Protein AF-A0A0L8IW40-F1 (afdb_monomer)

Nearest PDB structures (foldseek):
  5d96-assembly2_A  TM=2.542E-01  e=3.079E+00  Mus musculus
  6z46-assembly1_W  TM=3.063E-01  e=3.907E+00  Sulfolobus acidocaldarius
  7s58-assembly1_H  TM=2.784E-01  e=9.002E+00  Homo sapiens
  6tu3-assembly1_Q  TM=1.488E-01  e=1.598E+00  Rattus norvegicus

Mean predicted aligned error: 12.39 Å

pLDDT: mean 89.02, std 11.58, range [39.91, 98.44]

Organism: NCBI:txid199198

Solvent-accessible surface area (backbone atoms only — not comparable to full-atom values): 10605 Å² total; per-residue (Å²): 130,84,81,79,78,72,80,74,79,50,72,58,71,84,69,55,57,44,77,40,51,38,77,86,76,61,52,77,42,85,40,79,45,60,60,41,67,79,64,68,37,59,55,45,83,44,76,34,92,87,67,65,25,34,26,37,38,33,46,86,56,51,57,47,75,74,43,66,60,69,96,62,76,50,74,69,53,53,51,55,75,71,53,85,84,82,86,66,94,62,50,53,81,81,34,53,39,44,49,47,49,24,54,47,62,58,61,44,48,67,48,77,44,99,87,62,30,31,27,39,42,41,76,90,43,90,74,60,40,58,76,52,72,78,26,46,59,76,55,42,30,50,50,33,58,79,43,43,72,58,45,52,50,52,23,70,77,36,47,71,45,34,77,68,71,51,89,76,83,60,83,86,86,126

Foldseek 3Di:
DDPPPDPDQADADDDQWDWAADPPPRDIDTGGCPVCVVVSHQWDWDADPPFRWIWIAGRVRDIGTDGGPDPDQDPVRVVVVPDDDDDDPCVCVVQVLLVVLCVLQLNQDWDQDPVQWIFRWDVVDVVIAGDDDTGHRVVRSVVSVVCVVQSNVVSVVCVVCSVVVHHDHDDDDD

Sequence (174 aa):
MPEEQQPKAAQWPDGETMTAHCPNCETPATVDIVNVRKWEMTWRPVDCDNCFAEFELSADGTTALMLAPAAQSSARGRELLNTTIHFDPDASKNAPYTTAVEILLGGVGRLMFPDGTEQFVDDDAEPALIYSPRLQPDALERFCEEHMDRYERFHEEHEAQLAGFERIAMDAFW

Radius of gyration: 25.79 Å; Cα contacts (8 Å, |Δi|>4): 232; chains: 1; bounding box: 67×41×57 Å

Structure (mmCIF, N/CA/C/O backbone):
data_AF-A0A0L8IW40-F1
#
_entry.id   AF-A0A0L8IW40-F1
#
loop_
_atom_site.group_PDB
_atom_site.id
_atom_site.type_symbol
_atom_site.label_atom_id
_atom_site.label_alt_id
_atom_site.label_comp_id
_atom_site.label_asym_id
_atom_site.label_entity_id
_atom_site.label_seq_id
_atom_site.pdbx_PDB_ins_code
_atom_site.Cartn_x
_atom_site.Cartn_y
_atom_site.Cartn_z
_atom_site.occupancy
_atom_site.B_iso_or_equiv
_atom_site.auth_seq_id
_atom_site.auth_comp_id
_atom_site.auth_asym_id
_atom_site.auth_atom_id
_atom_site.pdbx_PDB_model_num
ATOM 1 N N . MET A 1 1 ? -46.810 -25.965 20.028 1.00 39.91 1 MET A N 1
ATOM 2 C CA . MET A 1 1 ? -45.725 -25.238 19.338 1.00 39.91 1 MET A CA 1
ATOM 3 C C . MET A 1 1 ? -45.095 -24.340 20.389 1.00 39.91 1 MET A C 1
ATOM 5 O O . MET A 1 1 ? -45.880 -23.726 21.103 1.00 39.91 1 MET A O 1
ATOM 9 N N . PRO A 1 2 ? -43.771 -24.361 20.606 1.00 46.75 2 PRO A N 1
ATOM 10 C CA . PRO A 1 2 ? -43.156 -23.501 21.611 1.00 46.75 2 PRO A CA 1
ATOM 11 C C . PRO A 1 2 ? -43.279 -22.043 21.158 1.00 46.75 2 PRO A C 1
ATOM 13 O O . PRO A 1 2 ? -43.025 -21.749 19.993 1.00 46.75 2 PRO A O 1
ATOM 16 N N . GLU A 1 3 ? -43.712 -21.164 22.059 1.00 43.47 3 GLU A N 1
ATOM 17 C CA . GLU A 1 3 ? -43.676 -19.716 21.857 1.00 43.47 3 GLU A CA 1
ATOM 18 C C . GLU A 1 3 ? -42.216 -19.290 21.673 1.00 43.47 3 GLU A C 1
ATOM 20 O O . GLU A 1 3 ? -41.417 -19.359 22.608 1.00 43.47 3 GLU A O 1
ATOM 25 N N . GLU A 1 4 ? -41.860 -18.868 20.459 1.00 50.00 4 GLU A N 1
ATOM 26 C CA . GLU A 1 4 ? -40.659 -18.072 20.230 1.00 50.00 4 GLU A CA 1
ATOM 27 C C . GLU A 1 4 ? -40.824 -16.775 21.025 1.00 50.00 4 GLU A C 1
ATOM 29 O O . GLU A 1 4 ? -41.603 -15.889 20.670 1.00 50.00 4 GLU A O 1
ATOM 34 N N . GLN A 1 5 ? -40.135 -16.707 22.163 1.00 48.66 5 GLN A N 1
ATOM 35 C CA . GLN A 1 5 ? -40.033 -15.502 22.970 1.00 48.66 5 GLN A CA 1
ATOM 36 C C . GLN A 1 5 ? -39.369 -14.432 22.106 1.00 48.66 5 GLN A C 1
ATOM 38 O O . GLN A 1 5 ? -38.163 -14.475 21.869 1.00 48.66 5 GLN A O 1
ATOM 43 N N . GLN A 1 6 ? -40.171 -13.491 21.605 1.00 49.06 6 GLN A N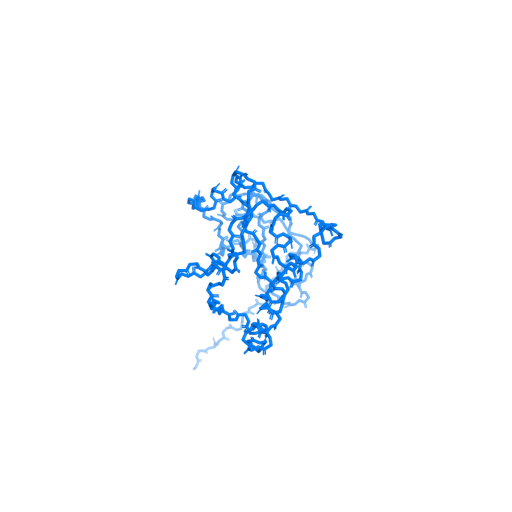 1
ATOM 44 C CA . GLN A 1 6 ? -39.660 -12.290 20.956 1.00 49.06 6 GLN A CA 1
ATOM 45 C C . GLN A 1 6 ? -38.649 -11.628 21.904 1.00 49.06 6 GLN A C 1
ATOM 47 O O . GLN A 1 6 ? -38.978 -11.430 23.081 1.00 49.06 6 GLN A O 1
ATOM 52 N N . PRO A 1 7 ? -37.424 -11.312 21.444 1.00 54.50 7 PRO A N 1
ATOM 53 C CA . PRO A 1 7 ? -36.432 -10.680 22.295 1.00 54.50 7 PRO A CA 1
ATOM 54 C C . PRO A 1 7 ? -37.000 -9.349 22.782 1.00 54.50 7 PRO A C 1
ATOM 56 O O . PRO A 1 7 ? -37.351 -8.467 22.001 1.00 54.50 7 PRO A O 1
ATOM 59 N N . LYS A 1 8 ? -37.157 -9.241 24.101 1.00 58.19 8 LYS A N 1
ATOM 60 C CA . LYS A 1 8 ? -37.611 -8.025 24.769 1.00 58.19 8 LYS A CA 1
ATOM 61 C C . LYS A 1 8 ? -36.664 -6.894 24.364 1.00 58.19 8 LYS A C 1
ATOM 63 O O . LYS A 1 8 ? -35.456 -7.041 24.534 1.00 58.19 8 LYS A O 1
ATOM 68 N N . ALA A 1 9 ? -37.206 -5.800 23.825 1.00 65.38 9 ALA A N 1
ATOM 69 C CA . ALA A 1 9 ? -36.417 -4.634 23.435 1.00 65.38 9 ALA A CA 1
ATOM 70 C C . ALA A 1 9 ? -35.472 -4.231 24.579 1.00 65.38 9 ALA A C 1
ATOM 72 O O . ALA A 1 9 ? -35.904 -4.101 25.731 1.00 65.38 9 ALA A O 1
ATOM 73 N N . ALA A 1 10 ? -34.183 -4.091 24.271 1.00 76.62 10 ALA A N 1
ATOM 74 C CA . ALA A 1 10 ? -33.175 -3.779 25.271 1.00 76.62 10 ALA A CA 1
ATOM 75 C C . ALA A 1 10 ? -33.402 -2.363 25.824 1.00 76.62 10 ALA A C 1
ATOM 77 O O . ALA A 1 10 ? -33.502 -1.391 25.073 1.00 76.62 10 ALA A O 1
ATOM 78 N N . GLN A 1 11 ? -33.500 -2.241 27.148 1.00 87.06 11 GLN A N 1
ATOM 79 C CA . GLN A 1 11 ? -33.668 -0.955 27.825 1.00 87.06 11 GLN A CA 1
ATOM 80 C C . GLN A 1 11 ? -32.302 -0.329 28.092 1.00 87.06 11 GLN A C 1
ATOM 82 O O . GLN A 1 11 ? -31.725 -0.512 29.160 1.00 87.06 11 GLN A O 1
ATOM 87 N N . TRP A 1 12 ? -31.786 0.404 27.107 1.00 91.62 12 TRP A N 1
ATOM 88 C CA . TRP A 1 12 ? -30.578 1.210 27.279 1.00 91.62 12 TRP A CA 1
ATOM 89 C C . TRP A 1 12 ? -30.799 2.318 28.318 1.00 91.62 12 TRP A C 1
ATOM 91 O O . TRP A 1 12 ? -31.872 2.930 28.305 1.00 91.62 12 TRP A O 1
ATOM 101 N N . PRO A 1 13 ? -29.805 2.610 29.181 1.00 90.56 13 PRO A N 1
ATOM 102 C CA . PRO A 1 13 ? -29.916 3.661 30.195 1.00 90.56 13 PRO A CA 1
ATOM 103 C C . PRO A 1 13 ? -30.151 5.011 29.529 1.00 90.56 13 PRO A C 1
ATOM 105 O O . PRO A 1 13 ? -29.700 5.180 28.405 1.00 90.56 13 PRO A O 1
ATOM 108 N N . ASP A 1 14 ? -30.816 5.957 30.196 1.00 87.12 14 ASP A N 1
ATOM 109 C CA . ASP A 1 14 ? -31.028 7.322 29.690 1.00 87.12 14 ASP A CA 1
ATOM 110 C C . ASP A 1 14 ? -29.702 8.088 29.490 1.00 87.12 14 ASP A C 1
ATOM 112 O O . ASP A 1 14 ? -28.704 7.812 30.151 1.00 87.12 14 ASP A O 1
ATOM 116 N N . GLY A 1 15 ? -29.696 9.082 28.592 1.00 89.44 15 GLY A N 1
ATOM 117 C CA . GLY A 1 15 ? -28.514 9.899 28.267 1.00 89.44 15 GLY A CA 1
ATOM 118 C C . GLY A 1 15 ? -27.943 9.653 26.867 1.00 89.44 15 GLY A C 1
ATOM 119 O O . GLY A 1 15 ? -28.540 8.938 26.062 1.00 89.44 15 GLY A O 1
ATOM 120 N N . GLU A 1 16 ? -26.815 10.289 26.556 1.00 93.62 16 GLU A N 1
ATOM 121 C CA . GLU A 1 16 ? -26.134 10.159 25.256 1.00 93.62 16 GLU A CA 1
ATOM 122 C C . GLU A 1 16 ? -24.990 9.147 25.291 1.00 93.62 16 GLU A C 1
ATOM 124 O O . GLU A 1 16 ? -24.629 8.614 24.246 1.00 93.62 16 GLU A O 1
ATOM 129 N N . THR A 1 17 ? -24.458 8.839 26.477 1.00 95.25 17 THR A N 1
ATOM 130 C CA . THR A 1 17 ? -23.279 7.988 26.656 1.00 95.25 17 THR A CA 1
ATOM 131 C C . THR A 1 17 ? -23.452 6.976 27.789 1.00 95.25 17 THR A C 1
ATOM 133 O O . THR A 1 17 ? -24.287 7.141 28.678 1.00 95.25 17 THR A O 1
ATOM 136 N N . MET A 1 18 ? -22.641 5.919 27.753 1.00 94.12 18 MET A N 1
ATOM 137 C CA . MET A 1 18 ? -22.510 4.897 28.790 1.00 94.12 18 MET A CA 1
ATOM 138 C C . MET A 1 18 ? -21.034 4.534 28.966 1.00 94.12 18 MET A C 1
ATOM 140 O O . MET A 1 18 ? -20.291 4.468 27.990 1.00 94.12 18 MET A O 1
ATOM 144 N N . THR A 1 19 ? -20.592 4.282 30.196 1.00 95.12 19 THR A N 1
ATOM 145 C CA . THR A 1 19 ? -19.251 3.734 30.440 1.00 95.12 19 THR A CA 1
ATOM 146 C C . THR A 1 19 ? -19.259 2.222 30.231 1.00 95.12 19 THR A C 1
ATOM 148 O O . THR A 1 19 ? -20.090 1.526 30.811 1.00 95.12 19 THR A O 1
ATOM 151 N N . ALA A 1 20 ? -18.305 1.717 29.455 1.00 95.25 20 ALA A N 1
ATOM 152 C CA . ALA A 1 20 ? -18.049 0.292 29.275 1.00 95.25 20 ALA A CA 1
ATOM 153 C C . ALA A 1 20 ? -16.599 -0.035 29.638 1.00 95.25 20 ALA A C 1
ATOM 155 O O . ALA A 1 20 ? -15.714 0.800 29.467 1.00 95.25 20 ALA A O 1
ATOM 156 N N . HIS A 1 21 ? -16.339 -1.252 30.109 1.00 96.38 21 HIS A N 1
ATOM 157 C CA . HIS A 1 21 ? -14.977 -1.736 30.331 1.00 96.38 21 HIS A CA 1
ATOM 158 C C . HIS A 1 21 ? -14.584 -2.709 29.228 1.00 96.38 21 HIS A C 1
ATOM 160 O O . HIS A 1 21 ? -15.304 -3.673 28.956 1.00 96.38 21 HIS A O 1
ATOM 166 N N . CYS A 1 22 ? -13.427 -2.463 28.609 1.00 95.69 22 CYS A N 1
ATOM 167 C CA . CYS A 1 22 ? -12.884 -3.368 27.609 1.00 95.69 22 CYS A CA 1
ATOM 168 C C . CYS A 1 22 ? -12.670 -4.764 28.228 1.00 95.69 22 CYS A C 1
ATOM 170 O O . CYS A 1 22 ? -11.906 -4.877 29.188 1.00 95.69 22 CYS A O 1
ATOM 172 N N . PRO A 1 23 ? -13.259 -5.836 27.672 1.00 95.94 23 PRO A N 1
ATOM 173 C CA . PRO A 1 23 ? -13.105 -7.186 28.216 1.00 95.94 23 PRO A CA 1
ATOM 174 C C . PRO A 1 23 ? -11.683 -7.755 28.046 1.00 95.94 23 PRO A C 1
ATOM 176 O O . PRO A 1 23 ? -11.370 -8.785 28.633 1.00 95.94 23 PRO A O 1
ATOM 179 N N . ASN A 1 24 ? -10.820 -7.100 27.257 1.00 94.12 24 ASN A N 1
ATOM 180 C CA . ASN A 1 24 ? -9.429 -7.509 27.041 1.00 94.12 24 ASN A CA 1
ATOM 181 C C . ASN A 1 24 ? -8.431 -6.827 27.996 1.00 94.12 24 ASN A C 1
ATOM 183 O O . ASN A 1 24 ? -7.520 -7.476 28.497 1.00 94.12 24 ASN A O 1
ATOM 187 N N . CYS A 1 25 ? -8.569 -5.517 28.234 1.00 93.50 25 CYS A N 1
ATOM 188 C CA . CYS A 1 25 ? -7.583 -4.739 29.004 1.00 93.50 25 CYS A CA 1
ATOM 189 C C . CYS A 1 25 ? -8.176 -3.923 30.160 1.00 93.50 25 CYS A C 1
ATOM 191 O O . CYS A 1 25 ? -7.473 -3.103 30.746 1.00 93.50 25 CYS A O 1
ATOM 193 N N . GLU A 1 26 ? -9.473 -4.086 30.436 1.00 95.06 26 GLU A N 1
ATOM 194 C CA . GLU A 1 26 ? -10.233 -3.430 31.513 1.00 95.06 26 GLU A CA 1
ATOM 195 C C . GLU A 1 26 ? -10.301 -1.896 31.444 1.00 95.06 26 GLU A C 1
ATOM 197 O O . GLU A 1 26 ? -10.962 -1.261 32.273 1.00 95.06 26 GLU A O 1
ATOM 202 N N . THR A 1 27 ? -9.676 -1.285 30.433 1.00 95.50 27 THR A N 1
ATOM 203 C CA . THR A 1 27 ? -9.676 0.167 30.252 1.00 95.50 27 THR A CA 1
ATOM 204 C C . THR A 1 27 ? -11.117 0.659 30.076 1.00 95.50 27 THR A C 1
ATOM 206 O O . THR A 1 27 ? -11.839 0.115 29.230 1.00 95.50 27 THR A O 1
ATOM 209 N N . PRO A 1 28 ? -11.560 1.654 30.869 1.00 95.62 28 PRO A N 1
ATOM 210 C CA . PRO A 1 28 ? -12.884 2.235 30.718 1.00 95.62 28 PRO A CA 1
ATOM 211 C C . PRO A 1 28 ? -12.955 3.063 29.432 1.00 95.62 28 PRO A C 1
ATOM 213 O O . PRO A 1 28 ? -12.060 3.857 29.146 1.00 95.62 28 PRO A O 1
ATOM 216 N N . ALA A 1 29 ? -14.044 2.909 28.690 1.00 92.19 29 ALA A N 1
ATOM 217 C CA . ALA A 1 29 ? -14.366 3.680 27.498 1.00 92.19 29 ALA A CA 1
ATOM 218 C C . ALA A 1 29 ? -15.720 4.373 27.683 1.00 92.19 29 ALA A C 1
ATOM 220 O O . ALA A 1 29 ? -16.672 3.780 28.198 1.00 92.19 29 ALA A O 1
ATOM 221 N N . THR A 1 30 ? -15.812 5.630 27.252 1.00 95.12 30 THR A N 1
ATOM 222 C CA . THR A 1 30 ? -17.088 6.349 27.153 1.00 95.12 30 THR A CA 1
ATOM 223 C C . THR A 1 30 ? -17.692 6.048 25.789 1.00 95.12 30 THR A C 1
ATOM 225 O O . THR A 1 30 ? -17.102 6.380 24.767 1.00 95.12 30 THR A O 1
ATOM 228 N N . VAL A 1 31 ? -18.857 5.410 25.773 1.00 94.31 31 VAL A N 1
ATOM 229 C CA . VAL A 1 31 ? -19.491 4.881 24.564 1.00 94.31 31 VAL A CA 1
ATOM 230 C C . VAL A 1 31 ? -20.774 5.646 24.270 1.00 94.31 31 VAL A C 1
ATOM 232 O O . VAL A 1 31 ? -21.665 5.696 25.114 1.00 94.31 31 VAL A O 1
ATOM 235 N N . ASP A 1 32 ? -20.913 6.191 23.062 1.00 94.06 32 ASP A N 1
ATOM 236 C CA . ASP A 1 32 ? -22.146 6.867 22.638 1.00 94.06 32 ASP A CA 1
ATOM 237 C C . ASP A 1 32 ? -23.316 5.881 22.465 1.00 94.06 32 ASP A C 1
ATOM 239 O O . ASP A 1 32 ? -23.267 4.933 21.688 1.00 94.06 32 ASP A O 1
ATOM 243 N N . ILE A 1 33 ? -24.435 6.113 23.132 1.00 93.88 33 ILE A N 1
ATOM 244 C CA . ILE A 1 33 ? -25.635 5.263 23.060 1.00 93.88 33 ILE A CA 1
ATOM 245 C C . ILE A 1 33 ? -26.819 5.989 22.406 1.00 93.88 33 ILE A C 1
ATOM 247 O O . ILE A 1 33 ? -27.978 5.613 22.569 1.00 93.88 33 ILE A O 1
ATOM 251 N N . VAL A 1 34 ? -26.556 7.036 21.624 1.00 91.25 34 VAL A N 1
ATOM 252 C CA . VAL A 1 34 ? -27.615 7.797 20.938 1.00 91.25 34 VAL A CA 1
ATOM 253 C C . VAL A 1 34 ? -28.329 6.936 19.887 1.00 91.25 34 VAL A C 1
ATOM 255 O O . VAL A 1 34 ? -29.558 6.942 19.789 1.00 91.25 34 VAL A O 1
ATOM 258 N N . ASN A 1 35 ? -27.572 6.150 19.116 1.00 89.75 35 ASN A N 1
ATOM 259 C CA . ASN A 1 35 ? -28.126 5.394 17.990 1.00 89.75 35 ASN A CA 1
ATOM 260 C C . ASN A 1 35 ? -28.770 4.064 18.400 1.00 89.75 35 ASN A C 1
ATOM 262 O O . ASN A 1 35 ? -29.685 3.608 17.718 1.00 89.75 35 ASN A O 1
ATOM 266 N N . VAL A 1 36 ? -28.368 3.472 19.529 1.00 91.62 36 VAL A N 1
ATOM 267 C CA . VAL A 1 36 ? -28.867 2.147 19.943 1.00 91.62 36 VAL A CA 1
ATOM 268 C C . VAL A 1 36 ? -30.363 2.156 20.253 1.00 91.62 36 VAL A C 1
ATOM 270 O O . VAL A 1 36 ? -31.051 1.198 19.922 1.00 91.62 36 VAL A O 1
ATOM 273 N N . ARG A 1 37 ? -30.908 3.262 20.788 1.00 86.19 37 ARG A N 1
ATOM 274 C CA . ARG A 1 37 ? -32.363 3.410 20.984 1.00 86.19 37 ARG A CA 1
ATOM 275 C C . ARG A 1 37 ? -33.090 3.701 19.675 1.00 86.19 37 ARG A C 1
ATOM 277 O O . ARG A 1 37 ? -34.147 3.136 19.427 1.00 86.19 37 ARG A O 1
ATOM 284 N N . LYS A 1 38 ? -32.518 4.568 18.830 1.00 87.12 38 LYS A N 1
ATOM 285 C CA . LYS A 1 38 ? -33.097 4.942 17.528 1.00 87.12 38 LYS A CA 1
ATOM 286 C C . LYS A 1 38 ? -33.247 3.736 16.597 1.00 87.12 38 LYS A C 1
ATOM 288 O O . LYS A 1 38 ? -34.155 3.722 15.772 1.00 87.12 38 LYS A O 1
ATOM 293 N N . TRP A 1 39 ? -32.342 2.769 16.706 1.00 88.94 39 TRP A N 1
ATOM 294 C CA . TRP A 1 39 ? -32.300 1.574 15.863 1.00 88.94 39 TRP A CA 1
ATOM 295 C C . TRP A 1 39 ? -32.719 0.296 16.598 1.00 88.94 39 TRP A C 1
ATOM 297 O O . TRP A 1 39 ? -32.508 -0.788 16.068 1.00 88.94 39 TRP A O 1
ATOM 307 N N . GLU A 1 40 ? -33.294 0.417 17.801 1.00 88.62 40 GLU A N 1
ATOM 308 C CA . GLU A 1 40 ? -33.785 -0.713 18.608 1.00 88.62 40 GLU A CA 1
ATOM 309 C C . GLU A 1 40 ? -32.745 -1.840 18.793 1.00 88.62 40 GLU A C 1
ATOM 311 O O . GLU A 1 40 ? -33.071 -3.026 18.816 1.00 88.62 40 GLU A O 1
ATOM 316 N N . MET A 1 41 ? -31.467 -1.473 18.923 1.00 89.69 41 MET A N 1
ATOM 317 C CA . MET A 1 41 ? -30.369 -2.432 19.029 1.00 89.69 41 MET A CA 1
ATOM 318 C C . MET A 1 41 ? -30.324 -3.069 20.419 1.00 89.69 41 MET A C 1
ATOM 320 O O . MET A 1 41 ? -30.555 -2.404 21.429 1.00 89.69 41 MET A O 1
ATOM 324 N N . THR A 1 42 ? -29.955 -4.347 20.495 1.00 91.69 42 THR A N 1
ATOM 325 C CA . THR A 1 42 ? -29.731 -5.052 21.769 1.00 91.69 42 THR A CA 1
ATOM 326 C C . THR A 1 42 ? -28.290 -4.946 22.271 1.00 91.69 42 THR A C 1
ATOM 328 O O . THR A 1 42 ? -28.055 -5.054 23.473 1.00 91.69 42 THR A O 1
ATOM 331 N N . TRP A 1 43 ? -27.354 -4.665 21.365 1.00 93.56 43 TRP A N 1
ATOM 332 C CA . TRP A 1 43 ? -25.930 -4.457 21.617 1.00 93.56 43 TRP A CA 1
ATOM 333 C C . TRP A 1 43 ? -25.367 -3.426 20.625 1.00 93.56 43 TRP A C 1
ATOM 335 O O . TRP A 1 43 ? -26.023 -3.099 19.636 1.00 93.56 43 TRP A O 1
ATOM 345 N N . ARG A 1 44 ? -24.157 -2.911 20.859 1.00 94.00 44 ARG A N 1
ATOM 346 C CA . ARG A 1 44 ? -23.393 -2.160 19.848 1.00 94.00 44 ARG A CA 1
ATOM 347 C C . ARG A 1 44 ? -21.910 -2.524 19.860 1.00 94.00 44 ARG A C 1
ATOM 349 O O . ARG A 1 44 ? -21.388 -2.809 20.936 1.00 94.00 44 ARG A O 1
ATOM 356 N N . PRO A 1 45 ? -21.221 -2.465 18.710 1.00 94.75 45 PRO A N 1
ATOM 357 C CA . PRO A 1 45 ? -19.774 -2.621 18.672 1.00 94.75 45 PRO A CA 1
ATOM 358 C C . PRO A 1 45 ? -19.077 -1.394 19.279 1.00 94.75 45 PRO A C 1
ATOM 360 O O . PRO A 1 45 ? -19.568 -0.254 19.177 1.00 94.75 45 PRO A O 1
ATOM 363 N N . VAL A 1 46 ? -17.944 -1.644 19.927 1.00 95.19 46 VAL A N 1
ATOM 364 C CA . VAL A 1 46 ? -17.072 -0.663 20.572 1.00 95.19 46 VAL A CA 1
ATOM 365 C C . VAL A 1 46 ? -15.618 -1.050 20.324 1.00 95.19 46 VAL A C 1
ATOM 367 O O . VAL A 1 46 ? -15.230 -2.191 20.575 1.00 95.19 46 VAL A O 1
ATOM 370 N N . ASP A 1 47 ? -14.816 -0.073 19.913 1.00 95.19 47 ASP A N 1
ATOM 371 C CA . ASP A 1 47 ? -13.372 -0.220 19.754 1.00 95.19 47 ASP A CA 1
ATOM 372 C C . ASP A 1 47 ? -12.666 0.342 20.991 1.00 95.19 47 ASP A C 1
ATOM 374 O O . ASP A 1 47 ? -12.976 1.434 21.471 1.00 95.19 47 ASP A O 1
ATOM 378 N N . CYS A 1 48 ? -11.732 -0.419 21.558 1.00 93.69 48 CYS A N 1
ATOM 379 C CA . CYS A 1 48 ? -10.934 0.041 22.687 1.00 93.69 48 CYS A CA 1
ATOM 380 C C . CYS A 1 48 ? -9.729 0.855 22.206 1.00 93.69 48 CYS A C 1
ATOM 382 O O . CYS A 1 48 ? -8.784 0.285 21.670 1.00 93.69 48 CYS A O 1
ATOM 384 N N . ASP A 1 49 ? -9.685 2.147 22.526 1.00 91.25 49 ASP A N 1
ATOM 385 C CA . ASP A 1 49 ? -8.569 3.030 22.146 1.00 91.25 49 ASP A CA 1
ATOM 386 C C . ASP A 1 49 ? -7.207 2.633 22.746 1.00 91.25 49 ASP A C 1
ATOM 388 O O . ASP A 1 49 ? -6.161 3.036 22.244 1.00 91.25 49 ASP A O 1
ATOM 392 N N . ASN A 1 50 ? -7.193 1.857 23.837 1.00 91.56 50 ASN A N 1
ATOM 393 C CA . ASN A 1 50 ? -5.951 1.472 24.515 1.00 91.56 50 ASN A CA 1
ATOM 394 C C . ASN A 1 50 ? -5.329 0.187 23.956 1.00 91.56 50 ASN A C 1
ATOM 396 O O . ASN A 1 50 ? -4.111 0.084 23.838 1.00 91.56 50 ASN A O 1
ATOM 400 N N . CYS A 1 51 ? -6.151 -0.819 23.653 1.00 90.69 51 CYS A N 1
ATOM 401 C CA . CYS A 1 51 ? -5.657 -2.127 23.218 1.00 90.69 51 CYS A CA 1
ATOM 402 C C . CYS A 1 51 ? -6.166 -2.554 21.846 1.00 90.69 51 CYS A C 1
ATOM 404 O O . CYS A 1 51 ? -5.909 -3.690 21.476 1.00 90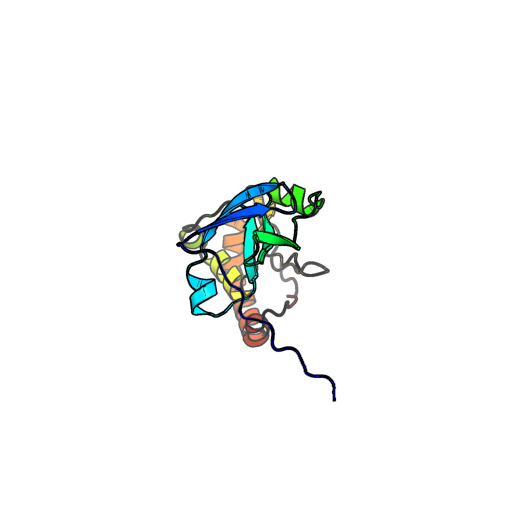.69 51 CYS A O 1
ATOM 406 N N . PHE A 1 52 ? -6.894 -1.693 21.128 1.00 91.50 52 PHE A N 1
ATOM 407 C CA . PHE A 1 52 ? -7.454 -1.922 19.790 1.00 91.50 52 PHE A CA 1
ATOM 408 C C . PHE A 1 52 ? -8.306 -3.194 19.661 1.00 91.50 52 PHE A C 1
ATOM 410 O O . PHE A 1 52 ? -8.428 -3.763 18.581 1.00 91.50 52 PHE A O 1
ATOM 417 N N . ALA A 1 53 ? -8.865 -3.670 20.775 1.00 93.75 53 ALA A N 1
ATOM 418 C CA . ALA A 1 53 ? -9.825 -4.761 20.779 1.00 93.75 53 ALA A CA 1
ATOM 419 C C . ALA A 1 53 ? -11.221 -4.243 20.427 1.00 93.75 53 ALA A C 1
ATOM 421 O O . ALA A 1 53 ? -11.644 -3.211 20.951 1.00 93.75 53 ALA A O 1
ATOM 422 N N . GLU A 1 54 ? -11.939 -5.005 19.615 1.00 95.94 54 GLU A N 1
ATOM 423 C CA . GLU A 1 54 ? -13.344 -4.799 19.291 1.00 95.94 54 GLU A CA 1
ATOM 424 C C . GLU A 1 54 ? -14.198 -5.657 20.230 1.00 95.94 54 GLU A C 1
ATOM 426 O O . GLU A 1 54 ? -13.940 -6.852 20.435 1.00 95.94 54 GLU A O 1
ATOM 431 N N . PHE A 1 55 ? -15.226 -5.065 20.826 1.00 96.25 55 PHE A N 1
ATOM 432 C CA . PHE A 1 55 ? -16.129 -5.765 21.733 1.00 96.25 55 PHE A CA 1
ATOM 433 C C . PHE A 1 55 ? -17.568 -5.273 21.596 1.00 96.25 55 PHE A C 1
ATOM 435 O O . PHE A 1 55 ? -17.833 -4.147 21.182 1.00 96.25 55 PHE A O 1
ATOM 442 N N . GLU A 1 56 ? -18.514 -6.129 21.953 1.00 96.25 56 GLU A N 1
ATOM 443 C CA . GLU A 1 56 ? -19.926 -5.779 22.051 1.00 96.25 56 GLU A CA 1
ATOM 444 C C . GLU A 1 56 ? -20.196 -5.153 23.418 1.00 96.25 56 GLU A C 1
ATOM 446 O O . GLU A 1 56 ? -19.714 -5.652 24.435 1.00 96.25 56 GLU A O 1
ATOM 451 N N . LEU A 1 57 ? -20.992 -4.088 23.451 1.00 96.38 57 LEU A N 1
ATOM 452 C CA . LEU A 1 57 ? -21.615 -3.544 24.654 1.00 96.38 57 LEU A CA 1
ATOM 453 C C . LEU A 1 57 ? -23.116 -3.824 24.600 1.00 96.38 57 LEU A C 1
ATOM 455 O O . LEU A 1 57 ? -23.759 -3.465 23.615 1.00 96.38 57 LEU A O 1
ATOM 459 N N . SER A 1 58 ? -23.675 -4.386 25.667 1.00 95.19 58 SER A N 1
ATOM 460 C CA . SER A 1 58 ? -25.120 -4.577 25.844 1.00 95.19 58 SER A CA 1
ATOM 461 C C . SER A 1 58 ? -25.734 -3.503 26.746 1.00 95.19 58 SER A C 1
ATOM 463 O O . SER A 1 58 ? -25.044 -2.845 27.525 1.00 95.19 58 SER A O 1
ATOM 465 N N . ALA A 1 59 ? -27.059 -3.350 26.683 1.00 93.19 59 ALA A N 1
ATOM 466 C CA . ALA A 1 59 ? -27.799 -2.353 27.466 1.00 93.19 59 ALA A CA 1
ATOM 467 C C . ALA A 1 59 ? -27.664 -2.501 28.995 1.00 93.19 59 ALA A C 1
ATOM 469 O O . ALA A 1 59 ? -27.815 -1.523 29.724 1.00 93.19 59 ALA A O 1
ATOM 470 N N . ASP A 1 60 ? -27.380 -3.709 29.485 1.00 92.12 60 ASP A N 1
ATOM 471 C CA . ASP A 1 60 ? -27.127 -3.996 30.902 1.00 92.12 60 ASP A CA 1
ATOM 472 C C . ASP A 1 60 ? -25.683 -3.686 31.342 1.00 92.12 60 ASP A C 1
ATOM 474 O O . ASP A 1 60 ? -25.332 -3.885 32.505 1.00 92.12 60 ASP A O 1
ATOM 478 N N . GLY A 1 61 ? -24.854 -3.178 30.425 1.00 92.12 61 GLY A N 1
ATOM 479 C CA . GLY A 1 61 ? -23.449 -2.854 30.651 1.00 92.12 61 GLY A CA 1
ATOM 480 C C . GLY A 1 61 ? -22.500 -4.038 30.489 1.00 92.12 61 GLY A C 1
ATOM 481 O O . GLY A 1 61 ? -21.296 -3.868 30.687 1.00 92.12 61 GLY A O 1
ATOM 482 N N . THR A 1 62 ? -23.001 -5.226 30.135 1.00 94.88 62 THR A N 1
ATOM 483 C CA . THR A 1 62 ? -22.137 -6.377 29.856 1.00 94.88 62 THR A CA 1
ATOM 484 C C . THR A 1 62 ? -21.347 -6.163 28.571 1.00 94.88 62 THR A C 1
ATOM 486 O O . THR A 1 62 ? -21.845 -5.577 27.604 1.00 94.88 62 THR A O 1
ATOM 489 N N . THR A 1 63 ? -20.100 -6.637 28.572 1.00 96.69 63 THR A N 1
ATOM 490 C CA . THR A 1 63 ? -19.214 -6.579 27.411 1.00 96.69 63 THR A CA 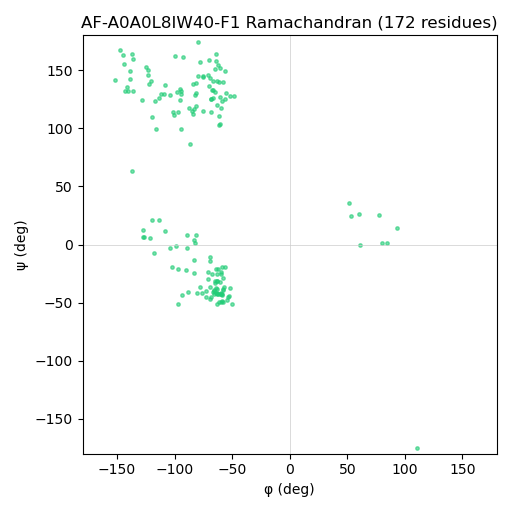1
ATOM 491 C C . THR A 1 63 ? -18.769 -7.969 26.978 1.00 96.69 63 THR A C 1
ATOM 493 O O . THR A 1 63 ? -18.490 -8.830 27.813 1.00 96.69 63 THR A O 1
ATOM 496 N N . ALA A 1 64 ? -18.703 -8.196 25.666 1.00 96.50 64 ALA A N 1
ATOM 497 C CA . ALA A 1 64 ? -18.254 -9.457 25.081 1.00 96.50 64 ALA A CA 1
ATOM 498 C C . ALA A 1 64 ? -17.165 -9.192 24.039 1.00 96.50 64 ALA A C 1
ATOM 500 O O . ALA A 1 64 ? -17.359 -8.409 23.115 1.00 96.50 64 ALA A O 1
ATOM 501 N N . LEU A 1 65 ? -15.999 -9.820 24.201 1.00 95.81 65 LEU A N 1
ATOM 502 C CA . LEU A 1 65 ? -14.879 -9.645 23.278 1.00 95.81 65 LEU A CA 1
ATOM 503 C C . LEU A 1 65 ? -15.214 -10.266 21.915 1.00 95.81 65 LEU A C 1
ATOM 505 O O . LEU A 1 65 ? -15.521 -11.455 21.856 1.00 95.81 65 LEU A O 1
ATOM 509 N N . MET A 1 66 ? -15.101 -9.486 20.837 1.00 94.12 66 MET A N 1
ATOM 510 C CA . MET A 1 66 ? -15.247 -9.985 19.464 1.00 94.12 66 MET A CA 1
ATOM 511 C C . MET A 1 66 ? -13.883 -10.267 18.844 1.00 94.12 66 MET A C 1
ATOM 513 O O . MET A 1 66 ? -13.628 -11.361 18.344 1.00 94.12 66 MET A O 1
ATOM 517 N N . LEU A 1 67 ? -12.993 -9.278 18.913 1.00 92.81 67 LEU A N 1
ATOM 518 C CA . LEU A 1 67 ? -11.663 -9.331 18.332 1.00 92.81 67 LEU A CA 1
ATOM 519 C C . LEU A 1 67 ? -10.681 -8.657 19.286 1.00 92.81 67 LEU A C 1
ATOM 521 O O . LEU A 1 67 ? -10.946 -7.585 19.812 1.00 92.81 67 LEU A O 1
ATOM 525 N N . ALA A 1 68 ? -9.525 -9.271 19.504 1.00 88.12 68 ALA A N 1
ATOM 526 C CA . ALA A 1 68 ? -8.400 -8.624 20.166 1.00 88.12 68 ALA A CA 1
ATOM 527 C C . ALA A 1 68 ? -7.192 -8.684 19.234 1.00 88.12 68 ALA A C 1
ATOM 529 O O . ALA A 1 68 ? -7.024 -9.691 18.533 1.00 88.12 68 ALA A O 1
ATOM 530 N N . PRO A 1 69 ? -6.315 -7.668 19.240 1.00 81.69 69 PRO A N 1
ATOM 531 C CA . PRO A 1 69 ? -5.038 -7.791 18.567 1.00 81.69 69 PRO A CA 1
ATOM 532 C C . PRO A 1 69 ? -4.277 -9.001 19.088 1.00 81.69 69 PRO A C 1
ATOM 534 O O . PR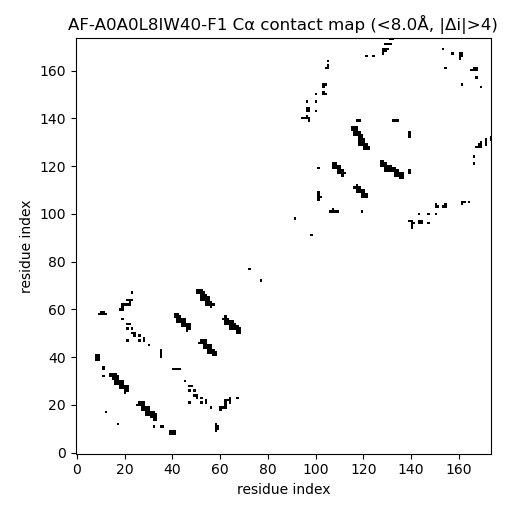O A 1 69 ? -4.380 -9.379 20.260 1.00 81.69 69 PRO A O 1
ATOM 537 N N . ALA A 1 70 ? -3.477 -9.603 18.212 1.00 75.19 70 ALA A N 1
ATOM 538 C CA . ALA A 1 70 ? -2.604 -10.688 18.613 1.00 75.19 70 ALA A CA 1
ATOM 539 C C . ALA A 1 70 ? -1.716 -10.225 19.778 1.00 75.19 70 ALA A C 1
ATOM 541 O O . ALA A 1 70 ? -1.046 -9.196 19.688 1.00 75.19 70 ALA A O 1
ATOM 542 N N . ALA A 1 71 ? -1.664 -11.021 20.851 1.00 70.00 71 ALA A N 1
ATOM 543 C CA . ALA A 1 71 ? -0.832 -10.736 22.025 1.00 70.00 71 ALA A CA 1
ATOM 544 C C . ALA A 1 71 ? 0.657 -10.547 21.673 1.00 70.00 71 ALA A C 1
ATOM 546 O O . ALA A 1 71 ? 1.427 -9.985 22.450 1.00 70.00 71 ALA A O 1
ATOM 547 N N . GLN A 1 72 ? 1.072 -11.040 20.503 1.00 71.12 72 GLN A N 1
ATOM 548 C CA . GLN A 1 72 ? 2.391 -10.834 19.935 1.00 71.12 72 GLN A CA 1
ATOM 549 C C . GLN A 1 72 ? 2.273 -10.506 18.447 1.00 71.12 72 GLN A C 1
ATOM 551 O O . GLN A 1 72 ? 1.622 -11.226 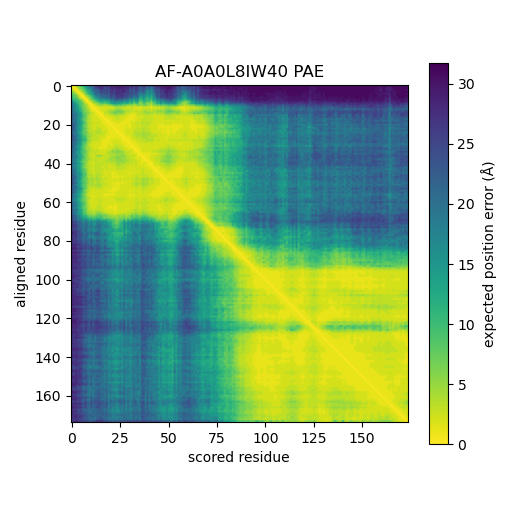17.691 1.00 71.12 72 GLN A O 1
ATOM 556 N N . SER A 1 73 ? 2.970 -9.456 18.015 1.00 71.00 73 SER A N 1
ATOM 557 C CA . SER A 1 73 ? 3.180 -9.170 16.596 1.00 71.00 73 SER A CA 1
ATOM 558 C C . SER A 1 73 ? 3.940 -10.315 15.918 1.00 71.00 73 SER A C 1
ATOM 560 O O . SER A 1 73 ? 4.875 -10.879 16.492 1.00 71.00 73 SER A O 1
ATOM 562 N N . SER A 1 74 ? 3.548 -10.668 14.693 1.00 77.69 74 SER A N 1
ATOM 563 C CA . SER A 1 74 ? 4.294 -11.632 13.877 1.00 77.69 74 SER A CA 1
ATOM 564 C C . SER A 1 74 ? 5.684 -11.083 13.530 1.00 77.69 74 SER A C 1
ATOM 566 O O . SER A 1 74 ? 5.931 -9.882 13.647 1.00 77.69 74 SER A O 1
ATOM 568 N N . ALA A 1 75 ? 6.605 -11.944 13.085 1.00 76.38 75 ALA A N 1
ATOM 569 C CA . ALA A 1 75 ? 7.921 -11.494 12.622 1.00 76.38 75 ALA A CA 1
ATOM 570 C C . ALA A 1 75 ? 7.797 -10.419 11.521 1.00 76.38 75 ALA A C 1
ATOM 572 O O . ALA A 1 75 ? 8.361 -9.340 11.679 1.00 76.38 75 ALA A O 1
ATOM 573 N N . ARG A 1 76 ? 6.952 -10.662 10.503 1.00 75.75 76 ARG A N 1
ATOM 574 C CA . ARG A 1 76 ? 6.624 -9.688 9.442 1.00 75.75 76 ARG A CA 1
ATOM 575 C C . ARG A 1 76 ? 6.022 -8.397 10.008 1.00 75.75 76 ARG A C 1
ATOM 577 O O . ARG A 1 76 ? 6.415 -7.312 9.611 1.00 75.75 76 ARG A O 1
ATOM 584 N N . GLY A 1 77 ? 5.113 -8.490 10.982 1.00 73.25 77 GLY A N 1
ATOM 585 C CA . GLY A 1 77 ? 4.519 -7.306 11.616 1.00 73.25 77 GLY A CA 1
ATOM 586 C C . GLY A 1 77 ? 5.535 -6.453 12.383 1.00 73.25 77 GLY A C 1
ATOM 587 O O . GLY A 1 77 ? 5.467 -5.230 12.349 1.00 73.25 77 GLY A O 1
ATOM 588 N N . ARG A 1 78 ? 6.511 -7.081 13.051 1.00 79.50 78 ARG A N 1
ATOM 589 C CA . ARG A 1 78 ? 7.609 -6.368 13.731 1.00 79.50 78 ARG A CA 1
ATOM 590 C C . ARG A 1 78 ? 8.558 -5.703 12.749 1.00 79.50 78 ARG A C 1
ATOM 592 O O . ARG A 1 78 ? 9.074 -4.634 13.051 1.00 79.50 78 ARG A O 1
ATOM 599 N N . GLU A 1 79 ? 8.808 -6.344 11.617 1.00 77.56 79 GLU A N 1
ATOM 600 C CA . GLU A 1 79 ? 9.614 -5.773 10.545 1.00 77.56 79 GLU A CA 1
ATOM 601 C C . GLU A 1 79 ? 8.940 -4.519 9.978 1.00 77.56 79 GLU A C 1
ATOM 603 O O . GLU A 1 79 ? 9.547 -3.453 10.020 1.00 77.56 79 GLU A O 1
ATOM 608 N N . LEU A 1 80 ? 7.653 -4.609 9.616 1.00 77.06 80 LEU A N 1
ATOM 609 C CA . LEU A 1 80 ? 6.866 -3.483 9.095 1.00 77.06 80 LEU A CA 1
ATOM 610 C C . LEU A 1 80 ? 6.805 -2.284 10.054 1.00 77.06 80 LEU A C 1
ATOM 612 O O . LEU A 1 80 ? 6.907 -1.145 9.615 1.00 77.06 80 LEU A O 1
ATOM 616 N N . LEU A 1 81 ? 6.681 -2.516 11.367 1.00 75.19 81 LEU A N 1
ATOM 617 C CA . LEU A 1 81 ? 6.687 -1.434 12.367 1.00 75.19 81 LEU A CA 1
ATOM 618 C C . LEU A 1 81 ? 8.020 -0.671 12.440 1.00 75.19 81 LEU A C 1
ATOM 620 O O . LEU A 1 81 ? 8.048 0.451 12.939 1.00 75.19 81 LEU A O 1
ATOM 624 N N . ASN A 1 82 ? 9.116 -1.273 11.974 1.00 74.81 82 ASN A N 1
ATOM 625 C CA . ASN A 1 82 ? 10.431 -0.637 11.911 1.00 74.81 82 ASN A CA 1
ATOM 626 C C . ASN A 1 82 ? 10.753 -0.082 10.513 1.00 74.81 82 ASN A C 1
ATOM 628 O O . ASN A 1 82 ? 11.818 0.509 10.325 1.00 74.81 82 ASN A O 1
ATOM 632 N N . THR A 1 83 ? 9.860 -0.257 9.538 1.00 71.88 83 THR A N 1
ATOM 633 C CA . THR A 1 83 ? 10.017 0.292 8.193 1.00 71.88 83 THR A CA 1
ATOM 634 C C . THR A 1 83 ? 9.583 1.755 8.186 1.00 71.88 83 THR A C 1
ATOM 636 O O . THR A 1 83 ? 8.429 2.085 8.455 1.00 71.88 83 THR A O 1
ATOM 639 N N . THR A 1 84 ? 10.501 2.659 7.850 1.00 76.19 84 THR A N 1
ATOM 640 C CA . THR A 1 84 ? 10.161 4.068 7.621 1.00 76.19 84 THR A CA 1
ATOM 641 C C . THR A 1 84 ? 9.326 4.187 6.348 1.00 76.19 84 THR A C 1
ATOM 643 O O . THR A 1 84 ? 9.834 3.944 5.256 1.00 76.19 84 THR A O 1
ATOM 646 N N . ILE A 1 85 ? 8.062 4.595 6.478 1.00 71.69 85 ILE A N 1
ATOM 647 C CA . ILE A 1 85 ? 7.213 4.926 5.329 1.00 71.69 85 ILE A CA 1
ATOM 648 C C . ILE A 1 85 ? 7.517 6.368 4.911 1.00 71.69 85 ILE A C 1
ATOM 650 O O . ILE A 1 85 ? 7.286 7.304 5.678 1.00 71.69 85 ILE A O 1
ATOM 654 N N . HIS A 1 86 ? 8.035 6.548 3.698 1.00 69.06 86 HIS A N 1
ATOM 655 C CA . HIS A 1 86 ? 8.250 7.861 3.096 1.00 69.06 86 HIS A CA 1
ATOM 656 C C . HIS A 1 86 ? 7.125 8.154 2.100 1.00 69.06 86 HIS A C 1
ATOM 658 O O . HIS A 1 86 ? 7.033 7.505 1.062 1.00 69.06 86 HIS A O 1
ATOM 664 N N . PHE A 1 87 ? 6.263 9.121 2.417 1.00 75.75 87 PHE A N 1
ATOM 665 C CA . PHE A 1 87 ? 5.228 9.596 1.500 1.00 75.75 87 PHE A CA 1
ATOM 666 C C . PHE A 1 87 ? 5.669 10.918 0.870 1.00 75.75 87 PHE A C 1
ATOM 668 O O . PHE A 1 87 ? 5.791 11.924 1.569 1.00 75.75 87 PHE A O 1
ATOM 675 N N . ASP A 1 88 ? 5.890 10.909 -0.443 1.00 78.25 88 ASP A N 1
ATOM 676 C CA . ASP A 1 88 ? 6.193 12.102 -1.231 1.00 78.25 88 ASP A CA 1
ATOM 677 C C . ASP A 1 88 ? 5.070 12.345 -2.254 1.00 78.25 88 ASP A C 1
ATOM 679 O O . ASP A 1 88 ? 5.041 11.694 -3.301 1.00 78.25 88 ASP A O 1
ATOM 683 N N . PRO A 1 89 ? 4.128 13.265 -1.976 1.00 79.81 89 PRO A N 1
ATOM 684 C CA . PRO A 1 89 ? 3.021 13.550 -2.885 1.00 79.81 89 PRO A CA 1
ATOM 685 C C . PRO A 1 89 ? 3.463 14.255 -4.177 1.00 79.81 89 PRO A C 1
ATOM 687 O O . PRO A 1 89 ? 2.681 14.330 -5.125 1.00 79.81 89 PRO A O 1
ATOM 690 N N . ASP A 1 90 ? 4.688 14.784 -4.223 1.00 84.31 90 ASP A N 1
ATOM 691 C CA . ASP A 1 90 ? 5.226 15.541 -5.349 1.00 84.31 90 ASP A CA 1
ATOM 692 C C . ASP A 1 90 ? 6.230 14.736 -6.186 1.00 84.31 90 ASP A C 1
ATOM 694 O O . ASP A 1 90 ? 6.664 15.226 -7.233 1.00 84.31 90 ASP A O 1
ATOM 698 N N . ALA A 1 91 ? 6.559 13.502 -5.787 1.00 77.75 91 ALA A N 1
ATOM 699 C CA . ALA A 1 91 ? 7.520 12.640 -6.481 1.00 77.75 91 ALA A CA 1
ATOM 700 C C . ALA A 1 91 ? 7.213 12.501 -7.982 1.00 77.75 91 ALA A C 1
ATOM 702 O O . ALA A 1 91 ? 8.121 12.553 -8.813 1.00 77.75 91 ALA A O 1
ATOM 703 N N . SER A 1 92 ? 5.928 12.439 -8.341 1.00 80.50 92 SER A N 1
ATOM 704 C CA . SER A 1 92 ? 5.463 12.341 -9.732 1.00 80.50 92 SER A CA 1
ATOM 705 C C . SER A 1 92 ? 5.885 13.511 -10.627 1.00 80.50 92 SER A C 1
ATOM 707 O O . SER A 1 92 ? 5.998 13.350 -11.839 1.00 80.50 92 SER A O 1
ATOM 709 N N . LYS A 1 93 ? 6.171 14.689 -10.056 1.00 86.38 93 LYS A N 1
ATOM 710 C CA . LYS A 1 93 ? 6.681 15.847 -10.811 1.00 86.38 93 LYS A CA 1
ATOM 711 C C . LYS A 1 93 ? 8.121 15.648 -11.273 1.00 86.38 93 LYS A C 1
ATOM 713 O O . LYS A 1 93 ? 8.517 16.230 -12.278 1.00 86.38 93 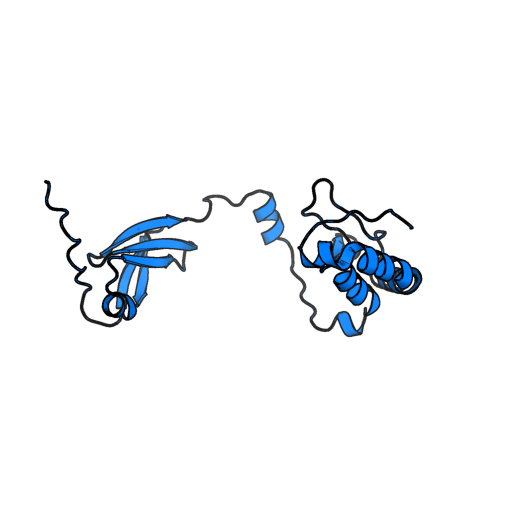LYS A O 1
ATOM 718 N N . ASN A 1 94 ? 8.892 14.871 -10.515 1.00 86.06 94 ASN A N 1
ATOM 719 C CA . ASN A 1 94 ? 10.317 14.653 -10.746 1.00 86.06 94 ASN A CA 1
ATOM 720 C C . ASN A 1 94 ? 10.598 13.296 -11.4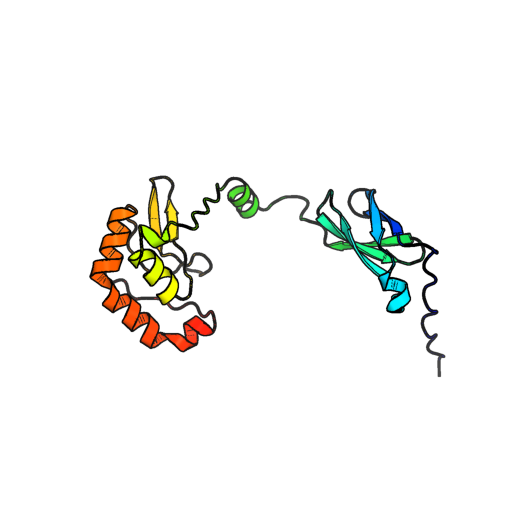06 1.00 86.06 94 ASN A C 1
ATOM 722 O O . ASN A 1 94 ? 11.668 13.129 -11.982 1.00 86.06 94 ASN A O 1
ATOM 726 N N . ALA A 1 95 ? 9.649 12.357 -11.329 1.00 89.19 95 ALA A N 1
ATOM 727 C CA . ALA A 1 95 ? 9.768 11.007 -11.867 1.00 89.19 95 ALA A CA 1
ATOM 728 C C . ALA A 1 95 ? 8.469 10.567 -12.595 1.00 89.19 95 ALA A C 1
ATOM 730 O O . ALA A 1 95 ? 7.745 9.676 -12.127 1.00 89.19 95 ALA A O 1
ATOM 731 N N . PRO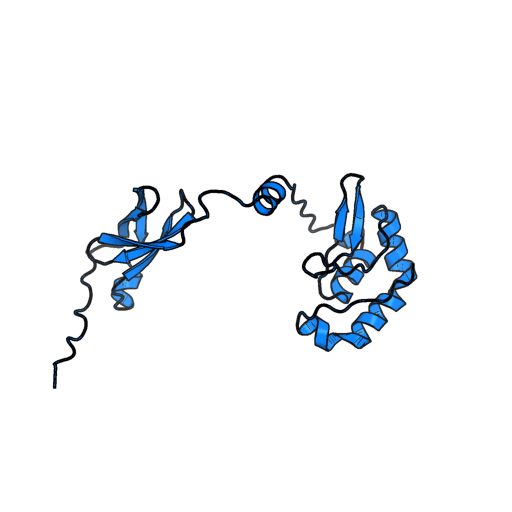 A 1 96 ? 8.085 11.254 -13.692 1.00 94.31 96 PRO A N 1
ATOM 732 C CA . PRO A 1 96 ? 6.832 10.994 -14.399 1.00 94.31 96 PRO A CA 1
ATOM 733 C C . PRO A 1 96 ? 6.758 9.607 -15.055 1.00 94.31 96 PRO A C 1
ATOM 735 O O . PRO A 1 96 ? 5.663 9.055 -15.146 1.00 94.31 96 PRO A O 1
ATOM 738 N N . TYR A 1 97 ? 7.872 9.028 -15.505 1.00 97.38 97 TYR A N 1
ATOM 739 C CA . TYR A 1 97 ? 7.879 7.753 -16.225 1.00 97.38 97 TYR A CA 1
ATOM 740 C C . TYR A 1 97 ? 7.779 6.558 -15.282 1.00 97.38 97 TYR A C 1
ATOM 742 O O . TYR A 1 97 ? 6.997 5.653 -15.552 1.00 97.38 97 TYR A O 1
ATOM 750 N N . THR A 1 98 ? 8.478 6.563 -14.145 1.00 96.06 98 THR A N 1
ATOM 751 C CA . THR A 1 98 ? 8.227 5.573 -13.082 1.00 96.06 98 THR A CA 1
ATOM 752 C C . THR A 1 98 ? 6.787 5.667 -12.591 1.00 96.06 98 THR A C 1
ATOM 754 O O . THR A 1 98 ? 6.124 4.642 -12.483 1.00 96.06 98 THR A O 1
ATOM 757 N N . THR A 1 99 ? 6.253 6.878 -12.404 1.00 94.31 99 THR A N 1
ATOM 758 C CA . THR A 1 99 ? 4.835 7.063 -12.047 1.00 94.31 99 THR A CA 1
ATOM 759 C C . THR A 1 99 ? 3.894 6.486 -13.115 1.00 94.31 99 THR A C 1
ATOM 761 O O . THR A 1 99 ? 2.903 5.837 -12.790 1.00 94.31 99 THR A O 1
ATOM 764 N N . ALA A 1 100 ? 4.190 6.691 -14.401 1.00 96.19 100 ALA A N 1
ATOM 765 C CA . ALA A 1 100 ? 3.393 6.124 -15.487 1.00 96.19 100 ALA A CA 1
ATOM 766 C C . ALA A 1 100 ? 3.442 4.589 -15.490 1.00 96.19 100 ALA A C 1
ATOM 768 O O . ALA A 1 100 ? 2.403 3.950 -15.637 1.00 96.19 100 ALA A O 1
ATOM 769 N N . VAL A 1 101 ? 4.617 3.994 -15.263 1.00 97.38 101 VAL A N 1
ATOM 770 C CA . VAL A 1 101 ? 4.775 2.537 -15.160 1.00 97.38 101 VAL A CA 1
ATOM 771 C C . VAL A 1 101 ? 4.001 1.967 -13.967 1.00 97.38 101 VAL A C 1
ATOM 773 O O . VAL A 1 101 ? 3.320 0.961 -14.142 1.00 97.38 101 VAL A O 1
ATOM 776 N N . GLU A 1 102 ? 4.014 2.623 -12.797 1.00 95.19 102 GLU A N 1
ATOM 777 C CA . GLU A 1 102 ? 3.182 2.230 -11.640 1.00 95.19 102 GLU A CA 1
ATOM 778 C C . GLU A 1 102 ? 1.702 2.108 -12.046 1.00 95.19 102 GLU A C 1
ATOM 780 O O . GLU A 1 102 ? 1.042 1.120 -11.727 1.00 95.19 102 GLU A O 1
ATOM 785 N N . ILE A 1 103 ? 1.188 3.076 -12.812 1.00 94.56 103 ILE A N 1
ATOM 786 C CA . ILE A 1 103 ? -0.202 3.085 -13.294 1.00 94.56 103 ILE A CA 1
ATOM 787 C C . ILE A 1 103 ? -0.445 1.979 -14.329 1.00 94.56 103 ILE A C 1
ATOM 789 O O . ILE A 1 103 ? -1.431 1.248 -14.223 1.00 94.56 103 ILE A O 1
ATOM 793 N N . LEU A 1 104 ? 0.443 1.836 -15.315 1.00 97.06 104 LEU A N 1
ATOM 794 C CA . LEU A 1 104 ? 0.315 0.841 -16.386 1.00 97.06 104 LEU A CA 1
ATOM 795 C C . LEU A 1 104 ? 0.355 -0.595 -15.851 1.00 97.06 104 LEU A C 1
ATOM 797 O O . LEU A 1 104 ? -0.335 -1.463 -16.381 1.00 97.06 104 LEU A O 1
ATOM 801 N N . LEU A 1 105 ? 1.084 -0.835 -14.760 1.00 96.12 105 LEU A N 1
ATOM 802 C CA . LEU A 1 105 ? 1.126 -2.121 -14.062 1.00 96.12 105 LEU A CA 1
ATOM 803 C C . LEU A 1 105 ? -0.059 -2.342 -13.103 1.00 96.12 105 LEU A C 1
ATOM 805 O O . LEU A 1 105 ? -0.056 -3.307 -12.347 1.00 96.12 105 LEU A O 1
ATOM 809 N N . GLY A 1 106 ? -1.075 -1.473 -13.099 1.00 93.19 106 GLY A N 1
ATOM 810 C CA . GLY A 1 106 ? -2.248 -1.628 -12.231 1.00 93.19 106 GLY A CA 1
ATOM 811 C C . GLY A 1 106 ? -2.006 -1.214 -10.775 1.00 93.19 106 GLY A C 1
ATOM 812 O O . GLY A 1 106 ? -2.690 -1.694 -9.875 1.00 93.19 106 GLY A O 1
ATOM 813 N N . GLY A 1 107 ? -1.045 -0.319 -10.532 1.00 91.50 107 GLY A N 1
ATOM 814 C CA . GLY A 1 107 ? -0.708 0.193 -9.202 1.00 91.50 107 GLY A CA 1
ATOM 815 C C . GLY A 1 107 ? 0.403 -0.575 -8.486 1.00 91.50 107 GLY A C 1
ATOM 816 O O . GLY A 1 107 ? 0.567 -0.400 -7.279 1.00 91.50 107 GLY A O 1
ATOM 817 N N . VAL A 1 108 ? 1.164 -1.417 -9.194 1.00 92.62 108 VAL A N 1
ATOM 818 C CA . VAL A 1 108 ? 2.346 -2.085 -8.625 1.00 92.62 108 VAL A CA 1
ATOM 819 C C . VAL A 1 108 ? 3.378 -1.030 -8.232 1.00 92.62 108 VAL A C 1
ATOM 821 O O . VAL A 1 108 ? 3.856 -0.263 -9.068 1.00 92.62 108 VAL A O 1
ATOM 824 N N . GLY A 1 109 ? 3.716 -1.001 -6.944 1.00 89.25 109 GLY A N 1
ATOM 825 C CA . GLY A 1 109 ? 4.687 -0.067 -6.390 1.00 89.25 109 GLY A CA 1
ATOM 826 C C . GLY A 1 109 ? 6.141 -0.479 -6.631 1.00 89.25 109 GLY A C 1
ATOM 827 O O . GLY A 1 109 ? 6.457 -1.572 -7.108 1.00 89.25 109 GLY A O 1
ATOM 828 N N . ARG A 1 110 ? 7.052 0.415 -6.243 1.00 92.06 110 ARG A N 1
ATOM 829 C CA . ARG A 1 110 ? 8.491 0.142 -6.191 1.00 92.06 110 ARG A CA 1
ATOM 830 C C . ARG A 1 110 ? 8.906 -0.275 -4.787 1.00 92.06 110 ARG A C 1
ATOM 832 O O . ARG A 1 110 ? 8.578 0.393 -3.809 1.00 92.06 110 ARG A O 1
ATOM 839 N N . LEU A 1 111 ? 9.705 -1.332 -4.693 1.00 91.06 111 LEU A N 1
ATOM 840 C CA . LEU A 1 111 ? 10.450 -1.642 -3.480 1.00 91.06 111 LEU A CA 1
ATOM 841 C C . LEU A 1 111 ? 11.727 -0.807 -3.442 1.00 91.06 111 LEU A C 1
ATOM 843 O O . LEU A 1 111 ? 12.507 -0.827 -4.394 1.00 91.06 111 LEU A O 1
ATOM 847 N N . MET A 1 112 ? 11.961 -0.121 -2.324 1.00 90.94 112 MET A N 1
ATOM 848 C CA . MET A 1 112 ? 13.220 0.563 -2.036 1.00 90.94 112 MET A CA 1
ATOM 849 C C . MET A 1 112 ? 14.112 -0.341 -1.185 1.00 90.94 112 MET A C 1
ATOM 851 O O . MET A 1 112 ? 13.726 -0.791 -0.105 1.00 90.94 112 MET A O 1
ATOM 855 N N . PHE A 1 113 ? 15.324 -0.602 -1.661 1.00 89.25 113 PHE A N 1
ATOM 856 C CA . PHE A 1 113 ? 16.287 -1.451 -0.971 1.00 89.25 113 PHE A CA 1
ATOM 857 C C . PHE A 1 113 ? 17.219 -0.638 -0.057 1.00 89.25 113 PHE A C 1
ATOM 859 O O . PHE A 1 113 ? 17.403 0.562 -0.265 1.00 89.25 113 PHE A O 1
ATOM 866 N N . PRO A 1 114 ? 17.893 -1.276 0.925 1.00 89.00 114 PRO A N 1
ATOM 867 C CA . PRO A 1 114 ? 18.783 -0.574 1.858 1.00 89.00 114 PRO A CA 1
ATOM 868 C C . PRO A 1 114 ? 19.959 0.184 1.221 1.00 89.00 114 PRO A C 1
ATOM 870 O O . PRO A 1 114 ? 20.538 1.056 1.864 1.00 89.00 114 PRO A O 1
ATOM 873 N N . ASP A 1 115 ? 20.340 -0.146 -0.015 1.00 89.69 115 ASP A N 1
ATOM 874 C CA . ASP A 1 115 ? 21.381 0.559 -0.778 1.00 89.6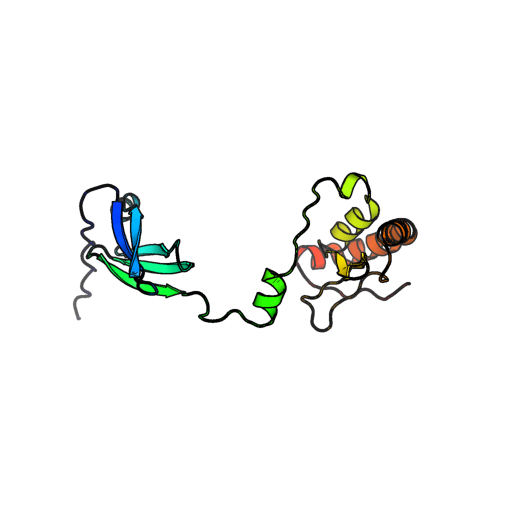9 115 ASP A CA 1
ATOM 875 C C . ASP A 1 115 ? 20.838 1.729 -1.624 1.00 89.69 115 ASP A C 1
ATOM 877 O O . ASP A 1 115 ? 21.576 2.307 -2.425 1.00 89.69 115 ASP A O 1
ATOM 881 N N . GLY A 1 116 ? 19.559 2.075 -1.450 1.00 90.88 116 GLY A N 1
ATOM 882 C CA . GLY A 1 116 ? 18.881 3.181 -2.127 1.00 90.88 116 GLY A CA 1
ATOM 883 C C . GLY A 1 116 ? 18.427 2.875 -3.553 1.00 90.88 116 GLY A C 1
ATOM 884 O O . GLY A 1 116 ? 17.877 3.752 -4.207 1.00 90.88 116 GLY A O 1
ATOM 885 N N . THR A 1 117 ? 18.649 1.657 -4.050 1.00 95.50 117 THR A N 1
ATOM 886 C CA . THR A 1 117 ? 18.096 1.241 -5.345 1.00 95.50 117 THR A CA 1
ATOM 887 C C . THR A 1 117 ? 16.616 0.883 -5.231 1.00 95.50 117 THR A C 1
ATOM 889 O O . THR A 1 117 ? 16.132 0.517 -4.161 1.00 95.50 117 THR A O 1
ATOM 892 N N . GLU A 1 118 ? 15.912 0.962 -6.353 1.00 95.88 118 GLU A N 1
ATOM 893 C CA . GLU A 1 118 ? 14.486 0.703 -6.491 1.00 95.88 118 GLU A CA 1
ATOM 894 C C . GLU A 1 118 ? 14.222 -0.356 -7.568 1.00 95.88 118 GLU A C 1
ATOM 896 O O . GLU A 1 118 ? 15.010 -0.526 -8.507 1.00 95.88 118 GLU A O 1
ATOM 901 N N . GLN A 1 119 ? 13.112 -1.082 -7.426 1.00 97.00 119 GLN A N 1
ATOM 902 C CA . GLN A 1 119 ? 12.643 -2.062 -8.405 1.00 97.00 119 GLN A CA 1
ATOM 903 C C . GLN A 1 119 ? 11.120 -2.194 -8.353 1.00 97.00 119 GLN A C 1
ATOM 905 O O . GLN A 1 119 ? 10.548 -2.220 -7.265 1.00 97.00 119 GLN A O 1
ATOM 910 N N . PHE A 1 120 ? 10.474 -2.341 -9.507 1.00 96.75 120 PHE A N 1
ATOM 911 C CA . PHE A 1 120 ? 9.062 -2.710 -9.585 1.00 96.75 120 PHE A CA 1
ATOM 912 C C . PHE A 1 120 ? 8.877 -4.193 -9.280 1.00 96.75 120 PHE A C 1
ATOM 914 O O . PHE A 1 120 ? 9.359 -5.052 -10.030 1.00 96.75 120 PHE A O 1
ATOM 921 N N . VAL A 1 121 ? 8.189 -4.482 -8.177 1.00 94.81 121 VAL A N 1
ATOM 922 C CA . VAL A 1 121 ? 7.952 -5.844 -7.692 1.00 94.81 121 VAL A CA 1
ATOM 923 C C . VAL A 1 121 ? 6.548 -5.930 -7.105 1.00 94.81 121 VAL A C 1
ATOM 925 O O . VAL A 1 121 ? 6.175 -5.102 -6.281 1.00 94.81 121 VAL A O 1
ATOM 928 N N . ASP A 1 122 ? 5.800 -6.956 -7.498 1.00 92.56 122 ASP A N 1
ATOM 929 C CA . ASP A 1 122 ? 4.615 -7.414 -6.769 1.00 92.56 122 ASP A CA 1
ATOM 930 C C . ASP A 1 122 ? 5.057 -8.539 -5.826 1.00 92.56 122 ASP A C 1
ATOM 932 O O . ASP A 1 122 ? 5.294 -9.675 -6.253 1.00 92.56 122 ASP A O 1
ATOM 936 N N . ASP A 1 123 ? 5.263 -8.189 -4.555 1.00 86.50 123 ASP A N 1
ATOM 937 C CA . ASP A 1 123 ? 5.744 -9.083 -3.498 1.00 86.50 123 ASP A CA 1
ATOM 938 C C . ASP A 1 123 ? 4.616 -9.817 -2.757 1.00 86.50 123 ASP A C 1
ATOM 940 O O . ASP A 1 123 ? 4.889 -10.679 -1.919 1.00 86.50 123 ASP A O 1
ATOM 944 N N . ASP A 1 124 ? 3.358 -9.532 -3.102 1.00 84.81 124 ASP A N 1
ATOM 945 C CA . ASP A 1 124 ? 2.195 -10.290 -2.641 1.00 84.81 124 ASP A CA 1
ATOM 946 C C . ASP A 1 124 ? 1.954 -11.555 -3.486 1.00 84.81 124 ASP A C 1
ATOM 948 O O . ASP A 1 124 ? 1.178 -12.432 -3.091 1.00 84.81 124 ASP A O 1
ATOM 952 N N . ALA A 1 125 ? 2.607 -11.672 -4.646 1.00 80.88 125 ALA A N 1
ATOM 953 C CA . ALA A 1 125 ? 2.637 -12.896 -5.436 1.00 80.88 125 ALA A CA 1
ATOM 954 C C . ALA A 1 125 ? 3.653 -13.914 -4.885 1.00 80.88 125 ALA A C 1
ATOM 956 O O . ALA A 1 125 ? 4.754 -13.565 -4.459 1.00 80.88 125 ALA A O 1
ATOM 957 N N . GLU A 1 126 ? 3.325 -15.207 -4.975 1.00 84.50 126 GLU A N 1
ATOM 958 C CA . GLU A 1 126 ? 4.268 -16.301 -4.718 1.00 84.50 126 GLU A CA 1
ATOM 959 C C . GLU A 1 126 ? 4.438 -17.175 -5.979 1.00 84.50 126 GLU A C 1
ATOM 961 O O . GLU A 1 126 ? 3.515 -17.916 -6.335 1.00 84.50 126 GLU A O 1
ATOM 966 N N . PRO A 1 127 ? 5.606 -17.141 -6.659 1.00 87.62 127 PRO A N 1
ATOM 967 C CA . PRO A 1 127 ? 6.756 -16.261 -6.412 1.00 87.62 127 PRO A CA 1
ATOM 968 C C . PRO A 1 127 ? 6.465 -14.795 -6.779 1.00 87.62 127 PRO A C 1
ATOM 970 O O . PRO A 1 127 ? 5.592 -14.528 -7.602 1.00 87.62 127 PRO A O 1
ATOM 973 N N . ALA A 1 128 ? 7.239 -13.867 -6.206 1.00 91.19 128 ALA A N 1
ATOM 974 C CA . ALA A 1 128 ? 7.118 -12.440 -6.501 1.00 91.19 128 ALA A CA 1
ATOM 975 C C . ALA A 1 128 ? 7.306 -12.162 -8.001 1.00 91.19 128 ALA A C 1
ATOM 977 O O . ALA A 1 128 ? 8.182 -12.753 -8.646 1.00 91.19 128 ALA A O 1
ATOM 978 N N . LEU A 1 129 ? 6.501 -11.249 -8.546 1.00 95.62 129 LEU A N 1
ATOM 979 C CA . LEU A 1 129 ? 6.580 -10.849 -9.950 1.00 95.62 129 LEU A CA 1
ATOM 980 C C . LEU A 1 129 ? 7.451 -9.601 -10.074 1.00 95.62 129 LEU A C 1
ATOM 982 O O . LEU A 1 129 ? 7.257 -8.627 -9.353 1.00 95.62 129 LEU A O 1
ATOM 986 N N . ILE A 1 130 ? 8.428 -9.643 -10.977 1.00 96.50 130 ILE A N 1
ATOM 987 C CA . ILE A 1 130 ? 9.420 -8.582 -11.167 1.00 96.50 130 ILE A CA 1
ATOM 988 C C . ILE A 1 130 ? 9.166 -7.927 -12.520 1.00 96.50 130 ILE A C 1
ATOM 990 O O . ILE A 1 130 ? 9.105 -8.630 -13.526 1.00 96.50 130 ILE A O 1
ATOM 994 N N . TYR A 1 131 ? 9.085 -6.597 -12.546 1.00 97.50 131 TYR A N 1
ATOM 995 C CA . TYR A 1 131 ? 8.742 -5.841 -13.758 1.00 97.50 131 TYR A CA 1
ATOM 996 C C . TYR A 1 131 ? 9.846 -4.892 -14.231 1.00 97.50 131 TYR A C 1
ATOM 998 O O . TYR A 1 131 ? 9.741 -4.331 -15.314 1.00 97.50 131 TYR A O 1
ATOM 1006 N N . SER A 1 132 ? 10.921 -4.720 -13.458 1.00 97.94 132 SER A N 1
ATOM 1007 C CA . SER A 1 132 ? 12.062 -3.882 -13.840 1.00 97.94 132 SER A CA 1
ATOM 1008 C C . SER A 1 132 ? 13.387 -4.461 -13.332 1.00 97.94 132 SER A C 1
ATOM 1010 O O . SER A 1 132 ? 13.393 -5.264 -12.391 1.00 97.94 132 SER A O 1
ATOM 1012 N N . PRO A 1 133 ? 14.545 -4.031 -13.865 1.00 97.81 133 PRO A N 1
ATOM 1013 C CA . PRO A 1 133 ? 15.816 -4.204 -13.171 1.00 97.81 133 PRO A CA 1
ATOM 1014 C C . PRO A 1 133 ? 15.831 -3.395 -11.862 1.00 97.81 133 PRO A C 1
ATOM 1016 O O . PRO A 1 133 ? 15.095 -2.418 -11.703 1.00 97.81 133 PRO A O 1
ATOM 1019 N N . ARG A 1 134 ? 16.702 -3.791 -10.928 1.00 97.50 134 ARG A N 1
ATOM 1020 C CA . ARG A 1 134 ? 16.983 -3.041 -9.697 1.00 97.50 134 ARG A CA 1
ATOM 1021 C C . ARG A 1 134 ? 18.030 -1.966 -9.982 1.00 97.50 134 ARG A C 1
ATOM 1023 O O . ARG A 1 134 ? 19.181 -2.295 -10.273 1.00 97.50 134 ARG A O 1
ATOM 1030 N N . LEU A 1 135 ? 17.640 -0.697 -9.912 1.00 98.12 135 LEU A N 1
ATOM 1031 C CA . LEU A 1 135 ? 18.456 0.444 -10.341 1.00 98.12 135 LEU A CA 1
ATOM 1032 C C . LEU A 1 135 ? 18.377 1.602 -9.343 1.00 98.12 135 LEU A C 1
ATOM 1034 O O . LEU A 1 135 ? 17.492 1.651 -8.503 1.00 98.12 135 LEU A O 1
ATOM 1038 N N . GLN A 1 136 ? 19.303 2.557 -9.429 1.00 97.38 136 GLN A N 1
ATOM 1039 C CA . GLN A 1 136 ? 19.158 3.835 -8.715 1.00 97.38 136 GLN A CA 1
ATOM 1040 C C . GLN A 1 136 ? 17.948 4.618 -9.261 1.00 97.38 136 GLN A C 1
ATOM 1042 O O . GLN A 1 136 ? 17.687 4.485 -10.458 1.00 97.38 136 GLN A O 1
ATOM 1047 N N . PRO A 1 137 ? 17.265 5.463 -8.464 1.00 95.00 137 PRO A N 1
ATOM 1048 C CA . PRO A 1 137 ? 16.023 6.133 -8.872 1.00 95.00 137 PRO A CA 1
ATOM 1049 C C . PRO A 1 137 ? 16.115 6.850 -10.229 1.00 95.00 137 PRO A C 1
ATOM 1051 O O . PRO A 1 137 ? 15.351 6.543 -11.139 1.00 95.00 137 PRO A O 1
ATOM 1054 N N . ASP A 1 138 ? 17.133 7.693 -10.438 1.00 95.56 138 ASP A N 1
ATOM 1055 C CA . ASP A 1 138 ? 17.343 8.401 -11.716 1.00 95.56 138 ASP A CA 1
ATOM 1056 C C . ASP A 1 138 ? 17.611 7.451 -12.898 1.00 95.56 138 ASP A C 1
ATOM 1058 O O . ASP A 1 138 ? 17.317 7.755 -14.054 1.00 95.56 138 ASP A O 1
ATOM 1062 N N . ALA A 1 139 ? 18.236 6.301 -12.636 1.00 97.94 139 ALA A N 1
ATOM 1063 C CA . ALA A 1 139 ? 18.490 5.296 -13.662 1.00 97.94 139 ALA A CA 1
ATOM 1064 C C . ALA A 1 139 ? 17.232 4.476 -13.970 1.00 97.94 139 ALA A C 1
ATOM 1066 O O . ALA A 1 139 ? 17.015 4.147 -15.132 1.00 97.94 139 ALA A O 1
ATOM 1067 N N . LEU A 1 140 ? 16.410 4.188 -12.959 1.00 97.81 140 LEU A N 1
ATOM 1068 C CA . LEU A 1 140 ? 15.120 3.529 -13.126 1.00 97.81 140 LEU A CA 1
ATOM 1069 C C . LEU A 1 140 ? 14.141 4.423 -13.894 1.00 97.81 140 LEU A C 1
ATOM 1071 O O . LEU A 1 140 ? 13.459 3.936 -14.788 1.00 97.81 140 LEU A O 1
ATOM 1075 N N . GLU A 1 141 ? 14.129 5.726 -13.612 1.00 97.56 141 GLU A N 1
ATOM 1076 C CA . GLU A 1 141 ? 13.327 6.711 -14.344 1.00 97.56 141 GLU A CA 1
ATOM 1077 C C . GLU A 1 141 ? 13.665 6.728 -15.836 1.00 97.56 141 GLU A C 1
ATOM 1079 O O . GLU A 1 141 ? 12.776 6.577 -16.672 1.00 97.56 141 GLU A O 1
ATOM 1084 N N . ARG A 1 142 ? 14.956 6.808 -16.181 1.00 98.12 142 ARG A N 1
ATOM 1085 C CA . ARG A 1 142 ? 15.402 6.729 -17.583 1.00 98.12 142 ARG A CA 1
ATOM 1086 C C . ARG A 1 142 ? 15.092 5.381 -18.225 1.00 98.12 142 ARG A C 1
ATOM 1088 O O . ARG A 1 142 ? 14.708 5.339 -19.384 1.00 98.12 142 ARG A O 1
ATOM 1095 N N . PHE A 1 143 ? 15.234 4.285 -17.483 1.00 98.44 143 PHE A N 1
ATOM 1096 C CA . PHE A 1 143 ? 14.857 2.962 -17.979 1.00 98.44 143 PHE A CA 1
ATOM 1097 C C . PHE A 1 143 ? 13.360 2.903 -18.325 1.00 98.44 143 PHE A C 1
ATOM 1099 O O . PHE A 1 143 ? 12.988 2.372 -19.368 1.00 98.44 143 PHE A O 1
ATOM 1106 N N . CYS A 1 144 ? 12.500 3.478 -17.480 1.00 98.12 144 CYS A N 1
ATOM 1107 C CA . CYS A 1 144 ? 11.063 3.552 -17.743 1.00 98.12 144 CYS A CA 1
ATOM 1108 C C . CYS A 1 144 ? 10.752 4.447 -18.951 1.00 98.12 144 CYS A C 1
ATOM 1110 O O . CYS A 1 144 ? 9.914 4.081 -19.769 1.00 98.12 144 CYS A O 1
ATOM 1112 N N . GLU A 1 145 ? 11.452 5.576 -19.098 1.00 98.31 145 GLU A N 1
ATOM 1113 C CA . GLU A 1 145 ? 11.352 6.443 -20.281 1.00 98.31 145 GLU A CA 1
ATOM 1114 C C . GLU A 1 145 ? 11.715 5.692 -21.573 1.00 98.31 145 GLU A C 1
ATOM 1116 O O . GLU A 1 145 ? 10.965 5.726 -22.547 1.00 98.31 145 GLU A O 1
ATOM 1121 N N . GLU A 1 146 ? 12.843 4.978 -21.579 1.00 98.44 146 GLU A N 1
ATOM 1122 C CA . GLU A 1 146 ? 13.363 4.266 -22.754 1.00 98.44 146 GLU A CA 1
ATOM 1123 C C . GLU A 1 146 ? 12.497 3.071 -23.186 1.00 98.44 146 GLU A C 1
ATOM 1125 O O . GLU A 1 146 ? 12.524 2.687 -24.358 1.00 98.44 146 GLU A O 1
ATOM 1130 N N . HIS A 1 147 ? 11.734 2.485 -22.260 1.00 98.31 147 HIS A N 1
ATOM 1131 C CA . HIS A 1 147 ? 10.962 1.258 -22.480 1.00 98.31 147 HIS A CA 1
ATOM 1132 C C . HIS A 1 147 ? 9.454 1.431 -22.294 1.00 98.31 147 HIS A C 1
ATOM 1134 O O . HIS A 1 147 ? 8.743 0.448 -22.072 1.00 98.31 147 HIS A O 1
ATOM 1140 N N . MET A 1 148 ? 8.944 2.660 -22.386 1.00 98.19 148 MET A N 1
ATOM 1141 C CA . MET A 1 148 ? 7.523 2.930 -22.159 1.00 98.19 148 MET A CA 1
ATOM 1142 C C . MET A 1 148 ? 6.610 2.112 -23.086 1.00 98.19 148 MET A C 1
ATOM 1144 O O . MET A 1 148 ? 5.599 1.572 -22.644 1.00 98.19 148 MET A O 1
ATOM 1148 N N . ASP A 1 149 ? 7.032 1.897 -24.335 1.00 98.06 149 ASP A N 1
ATOM 1149 C CA . ASP A 1 149 ? 6.317 1.091 -25.333 1.00 98.06 149 ASP A CA 1
ATOM 1150 C C . ASP A 1 149 ? 6.062 -0.360 -24.879 1.00 98.06 149 ASP A C 1
ATOM 1152 O O . ASP A 1 149 ? 5.105 -1.014 -25.304 1.00 98.06 149 ASP A O 1
ATOM 1156 N N . ARG A 1 150 ? 6.938 -0.902 -24.024 1.00 98.00 150 ARG A N 1
ATOM 1157 C CA . ARG A 1 150 ? 6.799 -2.248 -23.460 1.00 98.00 150 ARG A CA 1
ATOM 1158 C C . ARG A 1 150 ? 5.687 -2.293 -22.427 1.00 98.00 150 ARG A C 1
ATOM 1160 O O . ARG A 1 150 ? 4.881 -3.220 -22.469 1.00 98.00 150 ARG A O 1
ATOM 1167 N N . TYR A 1 151 ? 5.650 -1.307 -21.538 1.00 98.19 151 TYR A N 1
ATOM 1168 C CA . TYR A 1 151 ? 4.654 -1.227 -20.476 1.00 98.19 151 TYR A CA 1
ATOM 1169 C C . TYR A 1 151 ? 3.276 -0.847 -21.011 1.00 98.19 151 TYR A C 1
ATOM 1171 O O . TYR A 1 151 ? 2.290 -1.444 -20.594 1.00 98.19 151 TYR A O 1
ATOM 1179 N N . GLU A 1 152 ? 3.203 0.074 -21.976 1.00 98.25 152 GLU A N 1
ATOM 1180 C CA . GLU A 1 152 ? 1.947 0.445 -22.637 1.00 98.25 152 GLU A CA 1
ATOM 1181 C C . GLU A 1 152 ? 1.308 -0.766 -23.317 1.00 98.25 152 GLU A C 1
ATOM 1183 O O . GLU A 1 152 ? 0.152 -1.084 -23.058 1.00 98.25 152 GLU A O 1
ATOM 1188 N N . ARG A 1 153 ? 2.078 -1.517 -24.110 1.00 98.06 153 ARG A N 1
ATOM 1189 C CA . ARG A 1 153 ? 1.575 -2.737 -24.753 1.00 98.06 153 ARG A CA 1
ATOM 1190 C C . ARG A 1 153 ? 1.167 -3.806 -23.743 1.00 98.06 153 ARG A C 1
ATOM 1192 O O . ARG A 1 153 ? 0.136 -4.439 -23.930 1.00 98.06 153 ARG A O 1
ATOM 1199 N N . PHE A 1 154 ? 1.961 -4.023 -22.694 1.00 97.94 154 PHE A N 1
ATOM 1200 C CA . PHE A 1 154 ? 1.595 -4.967 -21.637 1.00 97.94 154 PHE A CA 1
ATOM 1201 C C . PHE A 1 154 ? 0.262 -4.578 -20.991 1.00 97.94 154 PHE A C 1
ATOM 1203 O O . PHE A 1 154 ? -0.605 -5.428 -20.804 1.00 97.94 154 PHE A O 1
ATOM 1210 N N . HIS A 1 155 ? 0.071 -3.290 -20.708 1.00 97.62 155 HIS A N 1
ATOM 1211 C CA . HIS A 1 155 ? -1.186 -2.777 -20.187 1.00 97.62 155 HIS A CA 1
ATOM 1212 C C . HIS A 1 155 ? -2.341 -3.002 -21.167 1.00 97.62 155 HIS A C 1
ATOM 1214 O O . HIS A 1 155 ? -3.360 -3.555 -20.775 1.00 97.62 155 HIS A O 1
ATOM 1220 N N . GLU A 1 156 ? -2.184 -2.640 -22.442 1.00 97.88 156 GLU A N 1
ATOM 1221 C CA . GLU A 1 156 ? -3.213 -2.841 -23.471 1.00 97.88 156 GLU A CA 1
ATOM 1222 C C . GLU A 1 156 ? -3.608 -4.321 -23.626 1.00 97.88 156 GLU A C 1
ATOM 1224 O O . GLU A 1 156 ? -4.784 -4.643 -23.799 1.00 97.88 156 GLU A O 1
ATOM 1229 N N . GLU A 1 157 ? -2.643 -5.239 -23.536 1.00 98.00 157 GLU A N 1
ATOM 1230 C CA . GLU A 1 157 ? -2.877 -6.686 -23.620 1.00 98.00 157 GLU A CA 1
ATOM 1231 C C . GLU A 1 157 ? -3.594 -7.254 -22.378 1.00 98.00 157 GLU A C 1
ATOM 1233 O O . GLU A 1 157 ? -4.250 -8.301 -22.469 1.00 98.00 157 GLU A O 1
ATOM 1238 N N . HIS A 1 158 ? -3.500 -6.574 -21.229 1.00 97.38 158 HIS A N 1
ATOM 1239 C CA . HIS A 1 158 ? -3.956 -7.071 -19.926 1.00 97.38 158 HIS A CA 1
ATOM 1240 C C . HIS A 1 158 ? -4.901 -6.126 -19.163 1.00 97.38 158 HIS A C 1
ATOM 1242 O O . HIS A 1 158 ? -5.174 -6.360 -17.985 1.00 97.38 158 HIS A O 1
ATOM 1248 N N . GLU A 1 159 ? -5.440 -5.089 -19.809 1.00 95.88 159 GLU A N 1
ATOM 1249 C CA . GLU A 1 159 ? -6.210 -4.009 -19.168 1.00 95.88 159 GLU A CA 1
ATOM 1250 C C . GLU A 1 159 ? -7.365 -4.549 -18.310 1.00 95.88 159 GLU A C 1
ATOM 1252 O O . GLU A 1 159 ? -7.545 -4.150 -17.159 1.00 95.88 159 GLU A O 1
ATOM 1257 N N . ALA A 1 160 ? -8.124 -5.512 -18.842 1.00 96.38 160 ALA A N 1
ATOM 1258 C CA . ALA A 1 160 ? -9.262 -6.103 -18.142 1.00 96.38 160 ALA A CA 1
ATOM 1259 C C . ALA A 1 160 ? -8.840 -6.902 -16.896 1.00 96.38 160 ALA A C 1
ATOM 1261 O O . ALA A 1 160 ? -9.516 -6.836 -15.869 1.00 96.38 160 ALA A O 1
ATOM 1262 N N . GLN A 1 161 ? -7.729 -7.637 -16.977 1.00 96.44 161 GLN A N 1
ATOM 1263 C CA . GLN A 1 161 ? -7.173 -8.405 -15.862 1.00 96.44 161 GLN A CA 1
ATOM 1264 C C . GLN A 1 161 ? -6.642 -7.472 -14.768 1.00 96.44 161 GLN A C 1
ATOM 1266 O O . GLN A 1 161 ? -6.966 -7.652 -13.594 1.00 96.44 161 GLN A O 1
ATOM 1271 N N . LEU A 1 162 ? -5.899 -6.431 -15.155 1.00 94.06 162 LEU A N 1
ATOM 1272 C CA . LEU A 1 162 ? -5.377 -5.426 -14.228 1.00 94.06 162 LEU A CA 1
ATOM 1273 C C . LEU A 1 162 ? -6.517 -4.679 -13.518 1.00 94.06 162 LEU A C 1
ATOM 1275 O O . LEU A 1 162 ? -6.485 -4.520 -12.299 1.00 94.06 162 LEU A O 1
ATOM 1279 N N . ALA A 1 163 ? -7.582 -4.309 -14.239 1.00 92.62 163 ALA A N 1
ATOM 1280 C CA . ALA A 1 163 ? -8.785 -3.717 -13.647 1.00 92.62 163 ALA A CA 1
ATOM 1281 C C . ALA A 1 163 ? -9.524 -4.672 -12.685 1.00 92.62 163 ALA A C 1
ATOM 1283 O O . ALA A 1 163 ? -10.227 -4.225 -11.778 1.00 92.62 163 ALA A O 1
ATOM 1284 N N . GLY A 1 164 ? -9.361 -5.984 -12.874 1.00 94.12 164 GLY A N 1
ATOM 1285 C CA . GLY A 1 164 ? -9.843 -7.038 -11.981 1.00 94.12 164 GLY A CA 1
ATOM 1286 C C . GLY A 1 164 ? -8.922 -7.343 -10.795 1.00 94.12 164 GLY A C 1
ATOM 1287 O O . GLY A 1 164 ? -9.229 -8.263 -10.036 1.00 94.12 164 GLY A O 1
ATOM 1288 N N . PHE A 1 165 ? -7.826 -6.592 -10.617 1.00 90.56 165 PHE A N 1
ATOM 1289 C CA . PHE A 1 165 ? -6.776 -6.836 -9.617 1.00 90.56 165 PHE A CA 1
ATOM 1290 C C . PHE A 1 165 ? -6.076 -8.198 -9.772 1.00 90.56 165 PHE A C 1
ATOM 1292 O O . PHE A 1 165 ? -5.566 -8.766 -8.800 1.00 90.56 165 PHE A O 1
ATOM 1299 N N . GLU A 1 166 ? -6.061 -8.750 -10.987 1.00 92.62 166 GLU A N 1
ATOM 1300 C CA . GLU A 1 166 ? -5.289 -9.952 -11.284 1.00 92.62 166 GLU A CA 1
ATOM 1301 C C . GLU A 1 166 ? -3.793 -9.625 -11.385 1.00 92.62 166 GLU A C 1
ATOM 1303 O O . GLU A 1 166 ? -3.395 -8.578 -11.894 1.00 92.62 166 GLU A O 1
ATOM 1308 N N . ARG A 1 167 ? -2.954 -10.557 -10.920 1.00 90.81 167 ARG A N 1
ATOM 1309 C CA . ARG A 1 167 ? -1.491 -10.437 -10.953 1.00 90.81 167 ARG A CA 1
ATOM 1310 C C . ARG A 1 167 ? -0.953 -11.165 -12.175 1.00 90.81 167 ARG A C 1
ATOM 1312 O O . ARG A 1 167 ? -1.078 -12.388 -12.261 1.00 90.81 167 ARG A O 1
ATOM 1319 N N . ILE A 1 168 ? -0.370 -10.427 -13.114 1.00 94.56 168 ILE A N 1
ATOM 1320 C CA . ILE A 1 168 ? 0.045 -10.956 -14.416 1.00 94.56 168 ILE A CA 1
ATOM 1321 C C . ILE A 1 168 ? 1.560 -10.849 -14.552 1.00 94.56 168 ILE A C 1
ATOM 1323 O O . ILE A 1 168 ? 2.122 -9.767 -14.450 1.00 94.56 168 ILE A O 1
ATOM 1327 N N . ALA A 1 169 ? 2.229 -11.974 -14.799 1.00 94.44 169 ALA A N 1
ATOM 1328 C CA . ALA A 1 169 ? 3.668 -11.976 -15.027 1.00 94.44 169 ALA A CA 1
ATOM 1329 C C . ALA A 1 169 ? 4.020 -11.260 -16.340 1.00 94.44 169 ALA A C 1
ATOM 1331 O O . ALA A 1 169 ? 3.354 -11.459 -17.356 1.00 94.44 169 ALA A O 1
ATOM 1332 N N . MET A 1 170 ? 5.110 -10.495 -16.327 1.00 94.44 170 MET A N 1
ATOM 1333 C CA . MET A 1 170 ? 5.707 -9.901 -17.520 1.00 94.44 170 MET A CA 1
ATOM 1334 C C . MET A 1 170 ? 7.021 -10.614 -17.844 1.00 94.44 170 MET A C 1
ATOM 1336 O O . MET A 1 170 ? 7.824 -10.890 -16.951 1.00 94.44 170 MET A O 1
ATOM 1340 N N . ASP A 1 171 ? 7.259 -10.898 -19.124 1.00 93.75 171 ASP A N 1
ATOM 1341 C CA . ASP A 1 171 ? 8.552 -11.419 -19.561 1.00 93.75 171 ASP A CA 1
ATOM 1342 C C . ASP A 1 171 ? 9.646 -10.363 -19.371 1.00 93.75 171 ASP A C 1
ATOM 1344 O O . ASP A 1 171 ? 9.502 -9.208 -19.783 1.00 93.75 171 ASP A O 1
ATOM 1348 N N . ALA A 1 172 ? 10.775 -10.771 -18.790 1.00 94.62 172 ALA A N 1
ATOM 1349 C CA . ALA A 1 172 ? 11.915 -9.885 -18.608 1.00 94.62 172 ALA A CA 1
ATOM 1350 C C . ALA A 1 172 ? 12.507 -9.453 -19.962 1.00 94.62 172 ALA A C 1
ATOM 1352 O O . ALA A 1 172 ? 12.778 -10.284 -20.833 1.00 94.62 172 ALA A O 1
ATOM 1353 N N . PHE A 1 173 ? 12.737 -8.150 -20.127 1.00 93.81 173 PHE A N 1
ATOM 1354 C CA . PHE A 1 173 ? 13.265 -7.548 -21.362 1.00 93.81 173 PHE A CA 1
ATOM 1355 C C . PHE A 1 173 ? 14.515 -6.677 -21.143 1.00 93.81 173 PHE A C 1
ATOM 1357 O O . PHE A 1 173 ? 14.970 -6.021 -22.082 1.00 93.81 173 PHE A O 1
ATOM 1364 N N . TRP A 1 174 ? 15.044 -6.680 -19.920 1.00 92.62 174 TRP A N 1
ATOM 1365 C CA . TRP A 1 174 ? 16.245 -5.968 -19.478 1.00 92.62 174 TRP A CA 1
ATOM 1366 C C . TRP A 1 174 ? 17.467 -6.886 -19.378 1.00 92.62 174 TRP A C 1
ATOM 1368 O O . TRP A 1 174 ? 17.290 -8.112 -19.189 1.00 92.62 174 TRP A O 1
#

Secondary structure (DSSP, 8-state):
-----PPPPP-PPSSSEEEEE-TTT--EEEEE-HHHHHTT-SEEEEE-TTT--EEEEETTS-EEEEE---SS--HHHHHHHTS-----TTHHHH-HHHHHHHHHTTS--EEEPTTS-EEEEETTSSSPEE-S--B-HHHHHHHHHHTHHHHHHHHHHHHHHHHTT---------